Protein AF-A0A0A8YD69-F1 (afdb_monomer_lite)

Secondary structure (DSSP, 8-state):
--------HHHHHHHHHHHHHHIIIIIIHHHHHHHHHHTTT-HHHHHHHHHHHHHHHHHHHHHHHHHHHTSPP-THHHHHHHHHHHHHHHHHHHHHHHT----

Structure (mmCIF, N/CA/C/O backbone):
data_AF-A0A0A8YD69-F1
#
_entry.id   AF-A0A0A8YD69-F1
#
loop_
_atom_site.group_PDB
_atom_site.id
_atom_site.type_symbol
_atom_site.label_atom_id
_atom_site.label_alt_id
_atom_site.label_comp_id
_atom_site.label_asym_id
_atom_site.label_entity_id
_atom_site.label_seq_id
_atom_site.pdbx_PDB_ins_code
_atom_site.Cartn_x
_atom_site.Cartn_y
_atom_site.Cartn_z
_atom_site.occupancy
_atom_site.B_iso_or_equiv
_atom_site.auth_seq_id
_atom_site.auth_comp_id
_atom_site.auth_asym_id
_atom_site.auth_atom_id
_atom_site.pdbx_PDB_model_num
ATOM 1 N N . MET A 1 1 ? -23.104 27.435 5.278 1.00 31.09 1 MET A N 1
ATOM 2 C CA . MET A 1 1 ? -23.202 26.408 6.337 1.00 31.09 1 MET A CA 1
ATOM 3 C C . MET A 1 1 ? -22.619 25.115 5.783 1.00 31.09 1 MET A C 1
ATOM 5 O O . MET A 1 1 ? -23.298 24.429 5.035 1.00 31.09 1 MET A O 1
ATOM 9 N N . GLN A 1 2 ? -21.332 24.851 6.022 1.00 39.56 2 GLN A N 1
ATOM 10 C CA . GLN A 1 2 ? -20.683 23.607 5.593 1.00 39.56 2 GLN A CA 1
ATOM 11 C C . GLN A 1 2 ? -20.951 22.563 6.674 1.00 39.56 2 GLN A C 1
ATOM 13 O O . GLN A 1 2 ? -20.308 22.568 7.719 1.00 39.56 2 GLN A O 1
ATOM 18 N N . ASN A 1 3 ? -21.969 21.735 6.461 1.00 37.22 3 ASN A N 1
ATOM 19 C CA . ASN A 1 3 ? -22.281 20.636 7.360 1.00 37.22 3 ASN A CA 1
ATOM 20 C C . ASN A 1 3 ? -21.277 19.514 7.057 1.00 37.22 3 ASN A C 1
ATOM 22 O O . ASN A 1 3 ? -21.516 18.670 6.197 1.00 37.22 3 ASN A O 1
ATOM 26 N N . THR A 1 4 ? -20.095 19.576 7.673 1.00 47.59 4 THR A N 1
ATOM 27 C CA . THR A 1 4 ? -19.105 18.498 7.627 1.00 47.59 4 THR A CA 1
ATOM 28 C C . THR A 1 4 ? -19.710 17.304 8.346 1.00 47.59 4 THR A C 1
ATOM 30 O O . THR A 1 4 ? -19.642 17.209 9.572 1.00 47.59 4 THR A O 1
ATOM 33 N N . GLN A 1 5 ? -20.363 16.422 7.594 1.00 47.81 5 GLN A N 1
ATOM 34 C CA . GLN A 1 5 ? -20.769 15.117 8.082 1.00 47.81 5 GLN A CA 1
ATOM 35 C C . GLN A 1 5 ? -19.473 14.414 8.479 1.00 47.81 5 GLN A C 1
ATOM 37 O O . GLN A 1 5 ? -18.679 14.027 7.625 1.00 47.81 5 GLN A O 1
ATOM 42 N N . ALA A 1 6 ? -19.182 14.396 9.778 1.00 58.28 6 ALA A N 1
ATOM 43 C CA . ALA A 1 6 ? -18.033 13.696 10.309 1.00 58.28 6 ALA A CA 1
ATOM 44 C C . ALA A 1 6 ? -18.241 12.215 9.988 1.00 58.28 6 ALA A C 1
ATOM 46 O O . ALA A 1 6 ? -18.967 11.522 10.694 1.00 58.28 6 ALA A O 1
ATOM 47 N N . GLU A 1 7 ? -17.674 11.749 8.874 1.00 60.97 7 GLU A N 1
ATOM 48 C CA . GLU A 1 7 ? -17.568 10.322 8.607 1.00 60.97 7 GLU A CA 1
ATOM 49 C C . GLU A 1 7 ? -16.896 9.684 9.822 1.00 60.97 7 GLU A C 1
ATOM 51 O O . GLU A 1 7 ? -15.873 10.191 10.312 1.00 60.97 7 GLU A O 1
ATOM 56 N N . SER A 1 8 ? -17.504 8.611 10.330 1.00 76.69 8 SER A N 1
ATOM 57 C CA . SER A 1 8 ? -16.953 7.862 11.453 1.00 76.69 8 SER A CA 1
ATOM 58 C C . SER A 1 8 ? -15.535 7.399 11.119 1.00 76.69 8 SER A C 1
ATOM 60 O O . SER A 1 8 ? -15.170 7.226 9.951 1.00 76.69 8 SER A O 1
ATOM 62 N N . LEU A 1 9 ? -14.710 7.209 12.153 1.00 76.00 9 LEU A N 1
ATOM 63 C CA . LEU A 1 9 ? -13.354 6.685 11.974 1.00 76.00 9 LEU A CA 1
ATOM 64 C C . LEU A 1 9 ? -13.389 5.357 11.195 1.00 76.00 9 LEU A C 1
ATOM 66 O O . LEU A 1 9 ? -12.572 5.169 10.298 1.00 76.00 9 LEU A O 1
ATOM 70 N N . ASP A 1 10 ? -14.400 4.522 11.457 1.00 77.25 10 ASP A N 1
ATOM 71 C CA . ASP A 1 10 ? -14.656 3.263 10.749 1.00 77.25 10 ASP A CA 1
ATOM 72 C C . ASP A 1 10 ? -14.819 3.455 9.239 1.00 77.25 10 ASP A C 1
ATOM 74 O O . ASP A 1 10 ? -14.196 2.747 8.450 1.00 77.25 10 ASP A O 1
ATOM 78 N N . ALA A 1 11 ? -15.615 4.442 8.812 1.00 83.50 11 ALA A N 1
ATOM 79 C CA . ALA A 1 11 ? -15.819 4.719 7.393 1.00 83.50 11 ALA A CA 1
ATOM 80 C C . ALA A 1 11 ? -14.512 5.163 6.718 1.00 83.50 11 ALA A C 1
ATOM 82 O O . ALA A 1 11 ? -14.195 4.709 5.618 1.00 83.50 11 ALA A O 1
ATOM 83 N N . LYS A 1 12 ? -13.709 5.987 7.403 1.00 82.56 12 LYS A N 1
ATOM 84 C CA . LYS A 1 12 ? -12.399 6.433 6.903 1.00 82.56 12 LYS A CA 1
ATOM 85 C C . LYS A 1 12 ? -11.393 5.291 6.812 1.00 82.56 12 LYS A C 1
ATOM 87 O O . LYS A 1 12 ? -10.605 5.251 5.872 1.00 82.56 12 LYS A O 1
ATOM 92 N N . ILE A 1 13 ? -11.420 4.356 7.758 1.00 82.69 13 ILE A N 1
ATOM 93 C CA . ILE A 1 13 ? -10.555 3.172 7.739 1.00 82.69 13 ILE A CA 1
ATOM 94 C C . ILE A 1 13 ? -10.982 2.213 6.634 1.00 82.69 13 ILE A C 1
ATOM 96 O O . ILE A 1 13 ? -10.132 1.761 5.873 1.00 82.69 13 ILE A O 1
ATOM 100 N N . ALA A 1 14 ? -12.282 1.964 6.468 1.00 86.12 14 ALA A N 1
ATOM 101 C CA . ALA A 1 14 ? -12.791 1.154 5.367 1.00 86.12 14 ALA A CA 1
ATOM 102 C C . ALA A 1 14 ? -12.404 1.753 4.003 1.00 86.12 14 ALA A C 1
ATOM 104 O O . ALA A 1 14 ? -11.922 1.034 3.125 1.00 86.12 14 ALA A O 1
ATOM 105 N N . GLN A 1 15 ? -12.541 3.074 3.840 1.00 87.62 15 GLN A N 1
ATOM 106 C CA . GLN A 1 15 ? -12.060 3.786 2.654 1.00 87.62 15 GLN A CA 1
ATOM 107 C C . GLN A 1 15 ? -10.546 3.631 2.483 1.00 87.62 15 GLN A C 1
ATOM 109 O O . GLN A 1 15 ? -10.092 3.309 1.387 1.00 87.62 15 GLN A O 1
ATOM 114 N N . TRP A 1 16 ? -9.758 3.803 3.547 1.00 88.38 16 TRP A N 1
ATOM 115 C CA . TRP A 1 16 ? -8.307 3.633 3.490 1.00 88.38 16 TRP A CA 1
ATOM 116 C C . TRP A 1 16 ? -7.904 2.214 3.076 1.00 88.38 16 TRP A C 1
ATOM 118 O O . TRP A 1 16 ? -7.067 2.068 2.191 1.00 88.38 16 TRP A O 1
ATOM 128 N N . ILE A 1 17 ? -8.537 1.172 3.628 1.00 86.31 17 ILE A N 1
ATOM 129 C CA . ILE A 1 17 ? -8.295 -0.230 3.252 1.00 86.31 17 ILE A CA 1
ATOM 130 C C . ILE A 1 17 ? -8.609 -0.447 1.767 1.00 86.31 17 ILE A C 1
ATOM 132 O O . ILE A 1 17 ? -7.833 -1.089 1.058 1.00 86.31 17 ILE A O 1
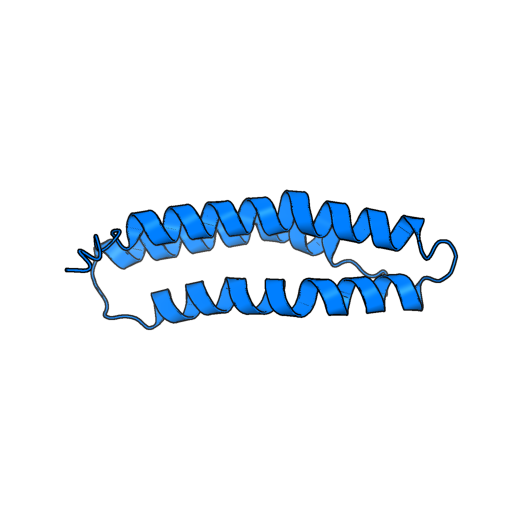ATOM 136 N N . GLN A 1 18 ? -9.718 0.108 1.269 1.00 89.06 18 GLN A N 1
ATOM 137 C CA . GLN A 1 18 ? -10.074 0.029 -0.150 1.00 89.06 18 GLN A CA 1
ATOM 138 C C . GLN A 1 18 ? -9.056 0.753 -1.037 1.00 89.06 18 GLN A C 1
ATOM 140 O O . GLN A 1 18 ? -8.580 0.175 -2.013 1.00 89.06 18 GLN A O 1
ATOM 145 N N . PHE A 1 19 ? -8.658 1.978 -0.681 1.00 87.25 19 PHE A N 1
ATOM 146 C CA . PHE A 1 19 ? -7.618 2.713 -1.403 1.00 87.25 19 PHE A CA 1
ATOM 147 C C . PHE A 1 19 ? -6.283 1.973 -1.393 1.00 87.25 19 PHE A C 1
ATOM 149 O O . PHE A 1 19 ? -5.618 1.906 -2.423 1.00 87.25 19 PHE A O 1
ATOM 156 N N . TYR A 1 20 ? -5.914 1.375 -0.262 1.00 84.56 20 TYR A N 1
ATOM 157 C CA . TYR A 1 20 ? -4.693 0.595 -0.118 1.00 84.56 20 TYR A CA 1
ATOM 158 C C . TYR A 1 20 ? -4.728 -0.654 -1.016 1.00 84.56 20 TYR A C 1
ATOM 160 O O . TYR A 1 20 ? -3.793 -0.890 -1.783 1.00 84.56 20 TYR A O 1
ATOM 168 N N . ARG A 1 21 ? -5.851 -1.387 -1.036 1.00 86.31 21 ARG A N 1
ATOM 169 C CA . ARG A 1 21 ? -6.072 -2.535 -1.934 1.00 86.31 21 ARG A CA 1
ATOM 170 C C . ARG A 1 21 ? -6.009 -2.151 -3.410 1.00 86.31 21 ARG A C 1
ATOM 172 O O . ARG A 1 21 ? -5.306 -2.810 -4.172 1.00 86.31 21 ARG A O 1
ATOM 179 N N . ILE A 1 22 ? -6.713 -1.096 -3.821 1.00 88.50 22 ILE A N 1
ATOM 180 C CA . ILE A 1 22 ? -6.713 -0.624 -5.215 1.00 88.50 22 ILE A CA 1
ATOM 181 C C . ILE A 1 22 ? -5.316 -0.126 -5.608 1.00 88.50 22 ILE A C 1
ATOM 183 O O . ILE A 1 22 ? -4.823 -0.451 -6.686 1.00 88.50 22 ILE A O 1
ATOM 187 N N . GLY A 1 23 ? -4.649 0.618 -4.726 1.00 86.69 23 GLY A N 1
ATOM 188 C CA . GLY A 1 23 ? -3.300 1.124 -4.954 1.00 86.69 23 GLY A CA 1
ATOM 189 C C . GLY A 1 23 ? -2.300 0.005 -5.226 1.00 86.69 23 GLY A C 1
ATOM 190 O O . GLY A 1 23 ? -1.622 0.024 -6.252 1.00 86.69 23 GLY A O 1
ATOM 191 N N . VAL A 1 24 ? -2.258 -1.003 -4.351 1.00 83.25 24 VAL A N 1
ATOM 192 C CA . VAL A 1 24 ? -1.302 -2.112 -4.471 1.00 83.25 24 VAL A CA 1
ATOM 193 C C . VAL A 1 24 ? -1.649 -3.047 -5.628 1.00 83.25 24 VAL A C 1
ATOM 195 O O . VAL A 1 24 ? -0.784 -3.340 -6.452 1.00 83.25 24 VAL A O 1
ATOM 198 N N . LYS A 1 25 ? -2.905 -3.502 -5.727 1.00 84.88 25 LYS A N 1
ATOM 199 C CA . LYS A 1 25 ? -3.286 -4.543 -6.696 1.00 84.88 25 LYS A CA 1
ATOM 200 C C . LYS A 1 25 ? -3.498 -4.027 -8.114 1.00 84.88 25 LYS A C 1
ATOM 202 O O . LYS A 1 25 ? -3.308 -4.788 -9.057 1.00 84.88 25 LYS A O 1
ATOM 207 N N . LEU A 1 26 ? -3.938 -2.778 -8.273 1.00 86.75 26 LEU A N 1
ATOM 208 C CA . LEU A 1 26 ? -4.281 -2.220 -9.580 1.00 86.75 26 LEU A CA 1
ATOM 209 C C . LEU A 1 26 ? -3.263 -1.177 -10.030 1.00 86.75 26 LEU A C 1
ATOM 211 O O . LEU A 1 26 ? -2.650 -1.358 -11.078 1.00 86.75 26 LEU A O 1
ATOM 215 N N . LEU A 1 27 ? -3.076 -0.102 -9.256 1.00 86.19 27 LEU A N 1
ATOM 216 C CA . LEU A 1 27 ? -2.270 1.036 -9.708 1.00 86.19 27 LEU A CA 1
ATOM 217 C C . LEU A 1 27 ? -0.796 0.662 -9.846 1.00 86.19 27 LEU A C 1
ATOM 219 O O . LEU A 1 27 ? -0.227 0.840 -10.916 1.00 86.19 27 LEU A O 1
ATOM 223 N N . PHE A 1 28 ? -0.182 0.094 -8.808 1.00 84.75 28 PHE A N 1
ATOM 224 C CA . PHE A 1 28 ? 1.239 -0.238 -8.881 1.00 84.75 28 PHE A CA 1
ATOM 225 C C . PHE A 1 28 ? 1.532 -1.391 -9.849 1.00 84.75 28 PHE A C 1
ATOM 227 O O . PHE A 1 28 ? 2.550 -1.366 -10.535 1.00 84.75 28 PHE A O 1
ATOM 234 N N . ALA A 1 29 ? 0.629 -2.368 -9.971 1.00 85.62 29 ALA A N 1
ATOM 235 C CA . ALA A 1 29 ? 0.755 -3.427 -10.972 1.00 85.62 29 ALA A CA 1
ATOM 236 C C . ALA A 1 29 ? 0.677 -2.877 -12.411 1.00 85.62 29 ALA A C 1
ATOM 238 O O . ALA A 1 29 ? 1.459 -3.280 -13.275 1.00 85.62 29 ALA A O 1
ATOM 239 N N . ALA A 1 30 ? -0.240 -1.937 -12.669 1.00 87.19 30 ALA A N 1
ATOM 240 C CA . ALA A 1 30 ? -0.351 -1.268 -13.962 1.00 87.19 30 ALA A CA 1
ATOM 241 C C . ALA A 1 30 ? 0.881 -0.403 -14.259 1.00 87.19 30 ALA A C 1
ATOM 243 O O . ALA A 1 30 ? 1.429 -0.494 -15.357 1.00 87.19 30 ALA A O 1
ATOM 244 N N . GLU A 1 31 ? 1.360 0.363 -13.277 1.00 86.69 31 GLU A N 1
ATOM 245 C CA . GLU A 1 31 ? 2.518 1.240 -13.454 1.00 86.69 31 GLU A CA 1
ATOM 246 C C . GLU A 1 31 ? 3.791 0.448 -13.724 1.00 86.69 31 GLU A C 1
ATOM 248 O O . GLU A 1 31 ? 4.550 0.779 -14.630 1.00 86.69 31 GLU A O 1
ATOM 253 N N . ARG A 1 32 ? 3.979 -0.676 -13.023 1.00 84.50 32 ARG A N 1
ATOM 254 C CA . ARG A 1 32 ? 5.086 -1.598 -13.288 1.00 84.50 32 ARG A CA 1
ATOM 255 C C . ARG A 1 32 ? 5.058 -2.101 -14.731 1.00 84.50 32 ARG A C 1
ATOM 257 O O . ARG A 1 32 ? 6.078 -2.054 -15.411 1.00 84.50 32 ARG A O 1
ATOM 264 N N . LYS A 1 33 ? 3.883 -2.511 -15.219 1.00 86.75 33 LYS A N 1
ATOM 265 C CA . LYS A 1 33 ? 3.703 -2.973 -16.602 1.00 86.75 33 LYS A CA 1
ATOM 266 C C . LYS A 1 33 ? 3.988 -1.869 -17.624 1.00 86.75 33 LYS A C 1
ATOM 268 O O . LYS A 1 33 ? 4.595 -2.150 -18.653 1.00 86.75 33 LYS A O 1
ATOM 273 N N . LEU A 1 34 ? 3.569 -0.631 -17.356 1.00 86.94 34 LEU A N 1
ATOM 274 C CA . LEU A 1 34 ? 3.869 0.514 -18.220 1.00 86.94 34 LEU A CA 1
ATOM 275 C C . LEU A 1 34 ? 5.369 0.825 -18.237 1.00 86.94 34 LEU A C 1
ATOM 277 O O . LEU A 1 34 ? 5.935 1.002 -19.314 1.00 86.94 34 LEU A O 1
ATOM 281 N N . CYS A 1 35 ? 6.034 0.822 -17.077 1.00 85.56 35 CYS A N 1
ATOM 282 C CA . CYS A 1 35 ? 7.484 0.985 -16.993 1.00 85.56 35 CYS A CA 1
ATOM 283 C C . CYS A 1 35 ? 8.225 -0.124 -17.758 1.00 85.56 35 CYS A C 1
ATOM 285 O O . CYS A 1 35 ? 9.163 0.178 -18.492 1.00 85.56 35 CYS A O 1
ATOM 287 N N . ASP A 1 36 ? 7.791 -1.384 -17.644 1.00 85.62 36 ASP A N 1
ATOM 288 C CA . ASP A 1 36 ? 8.382 -2.505 -18.386 1.00 85.62 36 ASP A CA 1
ATOM 289 C C . ASP A 1 36 ? 8.196 -2.354 -19.910 1.00 85.62 36 ASP A C 1
ATOM 291 O O . ASP A 1 36 ? 9.123 -2.642 -20.663 1.00 85.62 36 ASP A O 1
ATOM 295 N N . GLN A 1 37 ? 7.041 -1.858 -20.372 1.00 87.44 37 GLN A N 1
ATOM 296 C CA . GLN A 1 37 ? 6.769 -1.631 -21.799 1.00 87.44 37 GLN A CA 1
ATOM 297 C C . GLN A 1 37 ? 7.533 -0.434 -22.383 1.00 87.44 37 GLN A C 1
ATOM 299 O O . GLN A 1 37 ? 8.006 -0.495 -23.514 1.00 87.44 37 GLN A O 1
ATOM 304 N N . ILE A 1 38 ? 7.637 0.672 -21.643 1.00 87.94 38 ILE A N 1
ATOM 305 C CA . ILE A 1 38 ? 8.261 1.912 -22.136 1.00 87.94 38 ILE A CA 1
ATOM 306 C C . ILE A 1 38 ? 9.791 1.818 -22.099 1.00 87.94 38 ILE A C 1
ATOM 308 O O . ILE A 1 38 ? 10.470 2.339 -22.984 1.00 87.94 38 ILE A O 1
ATOM 312 N N . PHE A 1 39 ? 10.345 1.163 -21.077 1.00 83.81 39 PHE A N 1
ATOM 313 C CA . PHE A 1 39 ? 11.788 1.077 -20.835 1.00 83.81 39 PHE A CA 1
ATOM 314 C C . PHE A 1 39 ? 12.357 -0.316 -21.129 1.00 83.81 39 PHE A C 1
ATOM 316 O O . PHE A 1 39 ? 13.354 -0.725 -20.524 1.00 83.81 39 PHE A O 1
ATOM 323 N N . GLU A 1 40 ? 11.744 -1.043 -22.063 1.00 78.75 40 GLU A N 1
ATOM 324 C CA . GLU A 1 40 ? 12.195 -2.364 -22.494 1.00 78.75 40 GLU A CA 1
ATOM 325 C C . GLU A 1 40 ? 13.700 -2.335 -22.849 1.00 78.75 40 GLU A C 1
ATOM 327 O O . GLU A 1 40 ? 14.179 -1.479 -23.598 1.00 78.75 40 GLU A O 1
ATOM 332 N N . GLY A 1 41 ? 14.488 -3.220 -22.226 1.00 75.69 41 GLY A N 1
ATOM 333 C CA . GLY A 1 41 ? 15.950 -3.274 -22.381 1.00 75.69 41 GLY A CA 1
ATOM 334 C C . GLY A 1 41 ? 16.774 -2.315 -21.502 1.00 75.69 41 GLY A C 1
ATOM 335 O O . GLY A 1 41 ? 18.002 -2.376 -21.540 1.00 75.69 41 GLY A O 1
ATOM 336 N N . LYS A 1 42 ? 16.155 -1.459 -20.672 1.00 79.44 42 LYS A N 1
ATOM 337 C CA . LYS A 1 42 ? 16.849 -0.534 -19.747 1.00 79.44 42 LYS A CA 1
ATOM 338 C C . LYS A 1 42 ? 16.418 -0.746 -18.290 1.00 79.44 42 LYS A C 1
ATOM 340 O O . LYS A 1 42 ? 15.753 0.101 -17.693 1.00 79.44 42 LYS A O 1
ATOM 345 N N . HIS A 1 43 ? 16.859 -1.861 -17.701 1.00 74.06 43 HIS A N 1
ATOM 346 C CA . HIS A 1 43 ? 16.504 -2.284 -16.334 1.00 74.06 43 HIS A CA 1
ATOM 347 C C . HIS A 1 43 ? 16.734 -1.212 -15.247 1.00 74.06 43 HIS A C 1
ATOM 349 O O . HIS A 1 43 ? 15.891 -1.024 -14.380 1.00 74.06 43 HIS A O 1
ATOM 355 N N . ALA A 1 44 ? 17.816 -0.433 -15.318 1.00 78.31 44 ALA A N 1
ATOM 356 C CA . ALA A 1 44 ? 18.063 0.614 -14.321 1.00 78.31 44 ALA A CA 1
ATOM 357 C C . ALA A 1 44 ? 17.055 1.782 -14.395 1.00 78.31 44 ALA A C 1
ATOM 359 O O . ALA A 1 44 ? 16.705 2.366 -13.373 1.00 78.31 44 ALA A O 1
ATOM 360 N N . LEU A 1 45 ? 16.573 2.126 -15.596 1.00 79.88 45 LEU A N 1
ATOM 361 C CA . LEU A 1 45 ? 15.639 3.243 -15.780 1.00 79.88 45 LEU A CA 1
ATOM 362 C C . LEU A 1 45 ? 14.206 2.858 -15.417 1.00 79.88 45 LEU A C 1
ATOM 364 O O . LEU A 1 45 ? 13.495 3.680 -14.842 1.00 79.88 45 LEU A O 1
ATOM 368 N N . LYS A 1 46 ? 13.792 1.619 -15.714 1.00 82.00 46 LYS A N 1
ATOM 369 C CA . LYS A 1 46 ? 12.448 1.146 -15.359 1.00 82.00 46 LYS A CA 1
ATOM 370 C C . LYS A 1 46 ? 12.245 1.103 -13.844 1.00 82.00 46 LYS A C 1
ATOM 372 O O . LYS A 1 46 ? 11.218 1.577 -13.370 1.00 82.00 46 LYS A O 1
ATOM 377 N N . ASP A 1 47 ? 13.231 0.608 -13.089 1.00 81.06 47 ASP A N 1
ATOM 378 C CA . ASP A 1 47 ? 13.124 0.503 -11.632 1.00 81.06 47 ASP A CA 1
ATOM 379 C C . ASP A 1 47 ? 13.192 1.883 -10.975 1.00 81.06 47 ASP A C 1
ATOM 381 O O . ASP A 1 47 ? 12.426 2.161 -10.055 1.00 81.06 47 ASP A O 1
ATOM 385 N N . HIS A 1 48 ? 14.038 2.782 -11.492 1.00 83.56 48 HIS A N 1
ATOM 386 C CA . HIS A 1 48 ? 14.104 4.162 -11.014 1.00 83.56 48 HIS A CA 1
ATOM 387 C C . HIS A 1 48 ? 12.792 4.924 -11.256 1.00 83.56 48 HIS A C 1
ATOM 389 O O . HIS A 1 48 ? 12.254 5.522 -10.326 1.00 83.56 48 HIS A O 1
ATOM 395 N N . CYS A 1 49 ? 12.237 4.850 -12.471 1.00 84.81 49 CYS A N 1
ATOM 396 C CA . CYS A 1 49 ? 10.975 5.507 -12.819 1.00 84.81 49 CYS A CA 1
ATOM 397 C C . CYS A 1 49 ? 9.808 4.962 -11.984 1.00 84.81 49 CYS A C 1
ATOM 399 O O . CYS A 1 49 ? 9.044 5.732 -11.400 1.00 84.81 49 CYS A O 1
ATOM 401 N N . PHE A 1 50 ? 9.715 3.636 -11.853 1.00 85.62 50 PHE A N 1
ATOM 402 C CA . PHE A 1 50 ? 8.715 2.998 -11.005 1.00 85.62 50 PHE A CA 1
ATOM 403 C C . PHE A 1 50 ? 8.839 3.441 -9.537 1.00 85.62 50 PHE A C 1
ATOM 405 O O . PHE A 1 50 ? 7.836 3.777 -8.901 1.00 85.62 50 PHE A O 1
ATOM 412 N N . ALA A 1 51 ? 10.059 3.477 -8.992 1.00 84.25 51 ALA A N 1
ATOM 413 C CA . ALA A 1 51 ? 10.304 3.903 -7.619 1.00 84.25 51 ALA A CA 1
ATOM 414 C C . ALA A 1 51 ? 9.902 5.367 -7.390 1.00 84.25 51 ALA A C 1
ATOM 416 O O . ALA A 1 51 ? 9.233 5.652 -6.400 1.00 84.25 51 ALA A O 1
ATOM 417 N N . GLU A 1 52 ? 10.234 6.289 -8.298 1.00 85.69 52 GLU A N 1
ATOM 418 C CA . GLU A 1 52 ? 9.829 7.697 -8.170 1.00 85.69 52 GLU A CA 1
ATOM 419 C C . GLU A 1 52 ? 8.304 7.874 -8.185 1.00 85.69 52 GLU A C 1
ATOM 421 O O . GLU A 1 52 ? 7.752 8.587 -7.342 1.00 85.69 52 GLU A O 1
ATOM 426 N N . LEU A 1 53 ? 7.610 7.192 -9.101 1.00 84.25 53 LEU A N 1
ATOM 427 C CA . LEU A 1 53 ? 6.155 7.289 -9.250 1.00 84.25 53 LEU A CA 1
ATOM 428 C C . LEU A 1 53 ? 5.409 6.696 -8.050 1.00 84.25 53 LEU A C 1
ATOM 430 O O . LEU A 1 53 ? 4.380 7.223 -7.619 1.00 84.25 53 LEU A O 1
ATOM 434 N N . THR A 1 54 ? 5.938 5.615 -7.475 1.00 84.06 54 THR A N 1
ATOM 435 C CA . THR A 1 54 ? 5.287 4.908 -6.366 1.00 84.06 54 THR A CA 1
ATOM 436 C C . THR A 1 54 ? 5.712 5.392 -4.981 1.00 84.06 54 THR A C 1
ATOM 438 O O . THR A 1 54 ? 4.920 5.263 -4.048 1.00 84.06 54 THR A O 1
ATOM 441 N N . ALA A 1 55 ? 6.879 6.027 -4.815 1.00 82.50 55 ALA A N 1
ATOM 442 C CA . ALA A 1 55 ? 7.413 6.439 -3.509 1.00 82.50 55 ALA A CA 1
ATOM 443 C C . ALA A 1 55 ? 6.467 7.351 -2.714 1.00 82.50 55 ALA A C 1
ATOM 445 O O . ALA A 1 55 ? 6.272 7.170 -1.507 1.00 82.50 55 ALA A O 1
ATOM 446 N N . LYS A 1 56 ? 5.839 8.329 -3.376 1.00 81.19 56 LYS A N 1
ATOM 447 C CA . LYS A 1 56 ? 4.902 9.248 -2.712 1.00 81.19 56 LYS A CA 1
ATOM 448 C C . LYS A 1 56 ? 3.638 8.525 -2.237 1.00 81.19 56 LYS A C 1
ATOM 450 O O . LYS A 1 56 ? 3.167 8.742 -1.123 1.00 81.19 56 LYS A O 1
ATOM 455 N N . SER A 1 57 ? 3.096 7.631 -3.055 1.00 79.94 57 SER A N 1
ATOM 456 C CA . SER A 1 57 ? 1.901 6.857 -2.703 1.00 79.94 57 SER A CA 1
ATOM 457 C C . SER A 1 57 ? 2.211 5.823 -1.617 1.00 79.94 57 SER A C 1
ATOM 459 O O . SER A 1 57 ? 1.463 5.675 -0.655 1.00 79.94 57 SER A O 1
ATOM 461 N N . LEU A 1 58 ? 3.369 5.166 -1.707 1.00 78.19 58 LEU A N 1
ATOM 462 C CA . LEU A 1 58 ? 3.809 4.163 -0.744 1.00 78.19 58 LEU A CA 1
ATOM 463 C C . LEU A 1 58 ? 4.181 4.756 0.622 1.00 78.19 58 LEU A C 1
ATOM 465 O O . LEU A 1 58 ? 4.064 4.062 1.624 1.00 78.19 58 LEU A O 1
ATOM 469 N N . SER A 1 59 ? 4.583 6.029 0.688 1.00 78.56 59 SER A N 1
ATOM 470 C CA . SER A 1 59 ? 4.837 6.733 1.957 1.00 78.56 59 SER A CA 1
ATOM 471 C C . SER A 1 59 ? 3.572 7.322 2.588 1.00 78.56 59 SER A C 1
ATOM 473 O O . SER A 1 59 ? 3.435 7.333 3.812 1.00 78.56 59 SER A O 1
ATOM 475 N N . THR A 1 60 ? 2.618 7.782 1.777 1.00 79.06 60 THR A N 1
ATOM 476 C CA . THR A 1 60 ? 1.365 8.372 2.280 1.00 79.06 60 THR A CA 1
ATOM 477 C C . THR A 1 60 ? 0.432 7.335 2.899 1.00 79.06 60 THR A C 1
ATOM 479 O O . THR A 1 60 ? -0.203 7.620 3.914 1.00 79.06 60 THR A O 1
ATOM 482 N N . LEU A 1 61 ? 0.387 6.115 2.362 1.00 75.62 61 LEU A N 1
ATOM 483 C CA . LEU A 1 61 ? -0.486 5.058 2.877 1.00 75.62 61 LEU A CA 1
ATOM 484 C C . LEU A 1 61 ? -0.163 4.685 4.346 1.00 75.62 61 LEU A C 1
ATOM 486 O O . LEU A 1 61 ? -1.064 4.814 5.179 1.00 75.62 61 LEU A O 1
ATOM 490 N N . PRO A 1 62 ? 1.087 4.341 4.728 1.00 74.31 62 PRO A N 1
ATOM 491 C CA . PRO A 1 62 ? 1.460 4.089 6.123 1.00 74.31 62 PRO A CA 1
ATOM 492 C C . PRO A 1 62 ? 1.264 5.292 7.051 1.00 74.31 62 PRO A C 1
ATOM 494 O O . PRO A 1 62 ? 0.913 5.103 8.213 1.00 74.31 62 PRO A O 1
ATOM 497 N N . SER A 1 63 ? 1.441 6.523 6.554 1.00 80.00 63 SER A N 1
ATOM 498 C CA . SER A 1 63 ? 1.310 7.735 7.379 1.00 80.00 63 SER A CA 1
ATOM 499 C C . SER A 1 63 ? -0.096 7.913 7.968 1.00 80.00 63 SER A C 1
ATOM 501 O O . SER A 1 63 ? -0.248 8.400 9.089 1.00 80.00 63 SER A O 1
ATOM 503 N N . PHE A 1 64 ? -1.132 7.458 7.255 1.00 79.12 64 PHE A N 1
ATOM 504 C CA . PHE A 1 64 ? -2.498 7.452 7.772 1.00 79.12 64 PHE A CA 1
ATOM 505 C C . PHE A 1 64 ? -2.670 6.414 8.889 1.00 79.12 64 PHE A C 1
ATOM 507 O O . PHE A 1 64 ? -3.223 6.742 9.936 1.00 79.12 64 PHE A O 1
ATOM 514 N N . GLY A 1 65 ? -2.138 5.198 8.714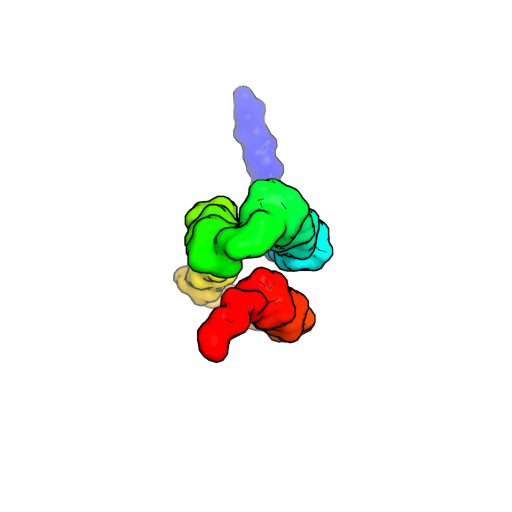 1.00 78.56 65 GLY A N 1
ATOM 515 C CA . GLY A 1 65 ? -2.111 4.183 9.774 1.00 78.56 65 GLY A CA 1
ATOM 516 C C . GLY A 1 65 ? -1.384 4.663 11.027 1.00 78.56 65 GLY A C 1
ATOM 517 O O . GLY A 1 65 ? -1.876 4.481 12.137 1.00 78.56 65 GLY A O 1
ATOM 518 N N . GLU A 1 66 ? -0.267 5.367 10.857 1.00 80.69 66 GLU A N 1
ATOM 519 C CA . GLU A 1 66 ? 0.475 5.972 11.962 1.00 80.69 66 GLU A CA 1
ATOM 520 C C . GLU A 1 66 ? -0.329 7.072 12.675 1.00 80.6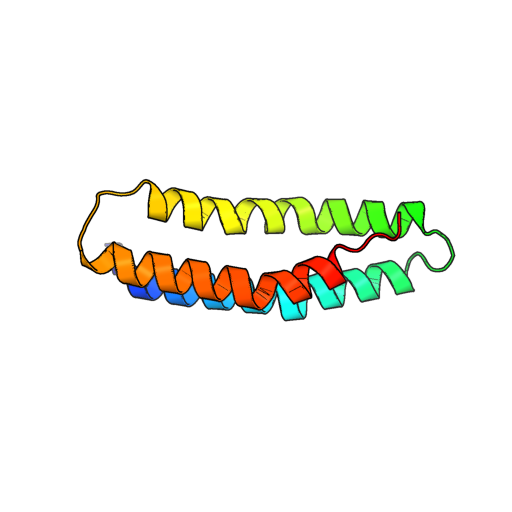9 66 GLU A C 1
ATOM 522 O O . GLU A 1 66 ? -0.357 7.123 13.906 1.00 80.69 66 GLU A O 1
ATOM 527 N N . ALA A 1 67 ? -1.025 7.934 11.929 1.00 82.69 67 ALA A N 1
ATOM 528 C CA . ALA A 1 67 ? -1.891 8.963 12.502 1.00 82.69 67 ALA A CA 1
ATOM 529 C C . ALA A 1 67 ? -3.071 8.360 13.284 1.00 82.69 67 ALA A C 1
ATOM 531 O O . ALA A 1 67 ? -3.412 8.848 14.365 1.00 82.69 67 ALA A O 1
ATOM 532 N N . VAL A 1 68 ? -3.665 7.273 12.777 1.00 76.94 68 VAL A N 1
ATOM 533 C CA . VAL A 1 68 ? -4.715 6.522 13.479 1.00 76.94 68 VAL A CA 1
ATOM 534 C C . VAL A 1 68 ? -4.150 5.887 14.752 1.00 76.94 68 VAL A C 1
ATOM 536 O O . VAL A 1 68 ? -4.739 6.070 15.819 1.00 76.94 68 VAL A O 1
ATOM 539 N N . ALA A 1 69 ? -2.976 5.253 14.684 1.00 78.25 69 ALA A N 1
ATOM 540 C CA . ALA A 1 69 ? -2.304 4.640 15.832 1.00 78.25 69 ALA A CA 1
ATOM 541 C C . ALA A 1 69 ? -1.947 5.650 16.940 1.00 78.25 69 ALA A C 1
ATOM 543 O O . ALA A 1 69 ? -2.038 5.330 18.123 1.00 78.25 69 ALA A O 1
ATOM 544 N N . LYS A 1 70 ? -1.565 6.879 16.568 1.00 79.06 70 LYS A N 1
ATOM 545 C CA . LYS A 1 70 ? -1.193 7.963 17.501 1.00 79.06 70 LYS A CA 1
ATOM 546 C C . LYS A 1 70 ? -2.382 8.739 18.076 1.00 79.06 70 LYS A C 1
ATOM 548 O O . LYS A 1 70 ? -2.199 9.586 18.949 1.00 79.06 70 LYS A O 1
ATOM 553 N N . SER A 1 71 ? -3.594 8.499 17.584 1.00 77.50 71 SER A N 1
ATOM 554 C CA . SER A 1 71 ? -4.795 9.203 18.039 1.00 77.50 71 SER A CA 1
ATOM 555 C C . SER A 1 71 ? -5.326 8.651 19.378 1.00 77.50 71 SER A C 1
ATOM 557 O O . SER A 1 71 ? -5.035 7.522 19.753 1.00 77.50 71 SER A O 1
ATOM 559 N N . GLN A 1 72 ? -6.136 9.431 20.108 1.00 73.44 72 GLN A N 1
ATOM 560 C CA . GLN A 1 72 ? -6.593 9.123 21.480 1.00 73.44 72 GLN A CA 1
ATOM 561 C C . GLN A 1 72 ? -7.114 7.682 21.663 1.00 73.44 72 GLN A C 1
ATOM 563 O O . GLN A 1 72 ? -8.057 7.289 20.983 1.00 73.44 72 GLN A O 1
ATOM 568 N N . ALA A 1 73 ? -6.549 6.905 22.588 1.00 68.25 73 ALA A N 1
ATOM 569 C CA . ALA A 1 73 ? -6.912 5.499 22.770 1.00 68.25 73 ALA A CA 1
ATOM 570 C C . ALA A 1 73 ? -8.384 5.321 23.198 1.00 68.25 73 ALA A C 1
ATOM 572 O O . ALA A 1 73 ? -8.815 5.850 24.221 1.00 68.25 73 ALA A O 1
ATOM 573 N N . LEU A 1 74 ? -9.138 4.553 22.409 1.00 70.50 74 LEU A N 1
ATOM 574 C CA . LEU A 1 74 ? -10.513 4.116 22.668 1.00 70.50 74 LEU A CA 1
ATOM 575 C C . LEU A 1 74 ? -10.579 2.597 22.428 1.00 70.50 74 L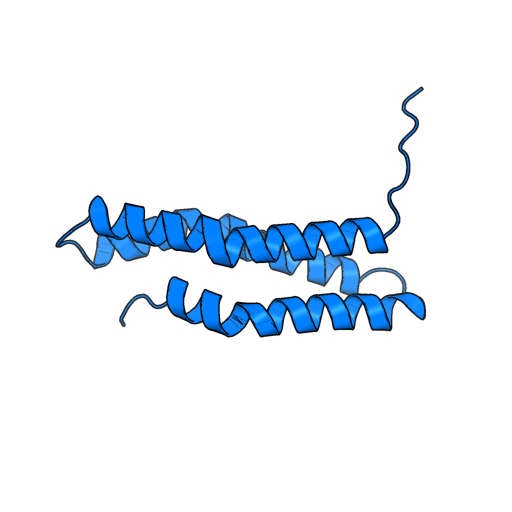EU A C 1
ATOM 577 O O . LEU A 1 74 ? -9.880 2.125 21.531 1.00 70.50 74 LEU A O 1
ATOM 581 N N . PRO A 1 75 ? -11.404 1.826 23.161 1.00 67.94 75 PRO A N 1
ATOM 582 C CA . PRO A 1 75 ? -11.502 0.370 22.992 1.00 67.94 75 PRO A CA 1
ATOM 583 C C . PRO A 1 75 ? -11.819 -0.065 21.552 1.00 67.94 75 PRO A C 1
ATOM 585 O O . PRO A 1 75 ? -11.256 -1.035 21.054 1.00 67.94 75 PRO A O 1
ATOM 588 N N . GLU A 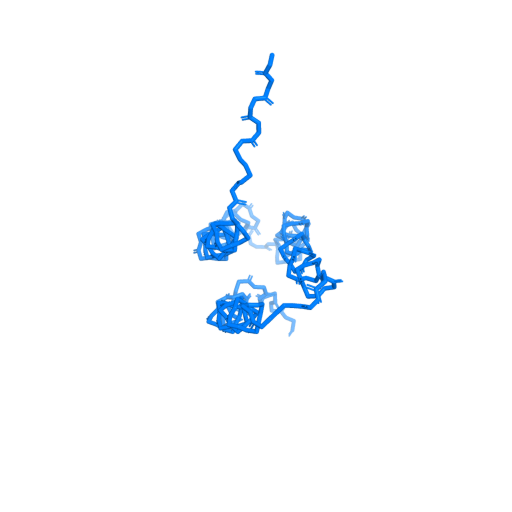1 76 ? -12.653 0.706 20.853 1.00 67.12 76 GLU A N 1
ATOM 589 C CA . GLU A 1 76 ? -13.035 0.481 19.452 1.00 67.12 76 GLU A CA 1
ATOM 590 C C . GLU A 1 76 ? -11.840 0.589 18.485 1.00 67.12 76 GLU A C 1
ATOM 592 O O . GLU A 1 76 ? -11.829 -0.040 17.429 1.00 67.12 76 GLU A O 1
ATOM 597 N N . LYS A 1 77 ? -10.777 1.318 18.860 1.00 71.56 77 LYS A N 1
ATOM 598 C CA . LYS A 1 77 ? -9.568 1.461 18.032 1.00 71.56 77 LYS A CA 1
ATOM 599 C C . LYS A 1 77 ? -8.740 0.198 17.936 1.00 71.56 77 LYS A C 1
ATOM 601 O O . LYS A 1 77 ? -7.994 0.069 16.975 1.00 71.56 77 LYS A O 1
ATOM 606 N N . LEU A 1 78 ? -8.852 -0.717 18.897 1.00 76.06 78 LEU A N 1
ATOM 607 C CA . LEU A 1 78 ? -8.101 -1.967 18.851 1.00 76.06 78 LEU A CA 1
ATOM 608 C C . LEU A 1 78 ? -8.520 -2.807 17.639 1.00 76.06 78 LEU A C 1
ATOM 610 O O . LEU A 1 78 ? -7.660 -3.253 16.886 1.00 76.06 78 LEU A O 1
ATOM 614 N N . PHE A 1 79 ? -9.829 -2.963 17.431 1.00 78.25 79 PHE A N 1
ATOM 615 C CA . PHE A 1 79 ? -10.377 -3.704 16.294 1.00 78.25 79 PHE A CA 1
ATOM 616 C C . PHE A 1 79 ? -10.059 -3.005 14.973 1.00 78.25 79 PHE A C 1
ATOM 618 O O . PHE A 1 79 ? -9.523 -3.622 14.065 1.00 78.25 79 PHE A O 1
ATOM 625 N N . MET A 1 80 ? -10.236 -1.686 14.925 1.00 78.19 80 MET A N 1
ATOM 626 C CA . MET A 1 80 ? -9.860 -0.871 13.770 1.00 78.19 80 MET A CA 1
ATOM 627 C C . MET A 1 80 ? -8.375 -0.990 13.385 1.00 78.19 80 MET A C 1
ATOM 629 O O . MET A 1 80 ? -8.035 -1.068 12.206 1.00 78.19 80 MET A O 1
ATOM 633 N N . LEU A 1 81 ? -7.469 -0.993 14.368 1.00 79.06 81 LEU A N 1
ATOM 634 C CA . LEU A 1 81 ? -6.035 -1.130 14.116 1.00 79.06 81 LEU A CA 1
ATOM 635 C C . LEU A 1 81 ? -5.685 -2.544 13.635 1.00 79.06 81 LEU A C 1
ATOM 637 O O . LEU A 1 81 ? -4.809 -2.693 12.785 1.00 79.06 81 LEU A O 1
ATOM 641 N N . LEU A 1 82 ? -6.374 -3.563 14.162 1.00 83.31 82 LEU A N 1
ATOM 642 C CA . LEU A 1 82 ? -6.262 -4.943 13.693 1.00 83.31 82 LEU A CA 1
ATOM 643 C C . LEU A 1 82 ? -6.732 -5.068 12.240 1.00 83.31 82 LEU A C 1
ATOM 645 O O . LEU A 1 82 ? -5.995 -5.632 11.440 1.00 83.31 82 LEU A O 1
ATOM 649 N N . ASP A 1 83 ? -7.853 -4.451 11.862 1.00 84.00 83 ASP A N 1
ATOM 650 C CA . ASP A 1 83 ? -8.344 -4.456 10.476 1.00 84.00 83 ASP A CA 1
ATOM 651 C C . ASP A 1 83 ? -7.336 -3.801 9.511 1.00 84.00 83 ASP A C 1
ATOM 653 O O . ASP A 1 83 ? -7.056 -4.313 8.424 1.00 84.00 83 ASP A O 1
ATOM 657 N N . MET A 1 84 ? -6.733 -2.673 9.913 1.00 84.94 84 MET A N 1
ATOM 658 C CA . MET A 1 84 ? -5.665 -2.027 9.135 1.00 84.94 84 MET A CA 1
ATOM 659 C C . MET A 1 84 ? -4.407 -2.901 9.049 1.00 84.94 84 MET A C 1
ATOM 661 O O . MET A 1 84 ? -3.738 -2.944 8.010 1.00 84.94 84 MET A O 1
ATOM 665 N N . TYR A 1 85 ? -4.070 -3.599 10.132 1.00 84.88 85 TYR A N 1
ATOM 666 C CA . TYR A 1 85 ? -2.931 -4.506 10.182 1.00 84.88 85 TYR A CA 1
ATOM 667 C C . TYR A 1 85 ? -3.138 -5.737 9.287 1.00 84.88 85 TYR A C 1
ATOM 669 O O . TYR A 1 85 ? -2.258 -6.080 8.503 1.00 84.88 85 TYR A O 1
ATOM 677 N N . GLU A 1 86 ? -4.315 -6.357 9.317 1.00 87.06 86 GLU A N 1
ATOM 678 C CA . GLU A 1 86 ? -4.662 -7.473 8.434 1.00 87.06 86 GLU A CA 1
ATOM 679 C C . GLU A 1 86 ? -4.631 -7.048 6.963 1.00 87.06 86 GLU A C 1
ATOM 681 O O . GLU A 1 86 ? -3.980 -7.697 6.146 1.00 87.06 86 GLU A O 1
ATOM 686 N N . ALA A 1 87 ? -5.220 -5.894 6.628 1.00 85.56 87 ALA A N 1
ATOM 687 C CA . ALA A 1 87 ? -5.177 -5.365 5.267 1.00 85.56 87 ALA A CA 1
ATOM 688 C C . ALA A 1 87 ? -3.743 -5.105 4.773 1.00 85.56 87 ALA A C 1
ATOM 690 O O . ALA A 1 87 ? -3.434 -5.336 3.601 1.00 85.56 87 ALA A O 1
ATOM 691 N N . THR A 1 88 ? -2.852 -4.632 5.650 1.00 83.25 88 THR A N 1
ATOM 692 C CA . THR A 1 88 ? -1.437 -4.430 5.299 1.00 83.25 88 THR A CA 1
ATOM 693 C C . THR A 1 88 ? -0.669 -5.738 5.161 1.00 83.25 88 THR A C 1
ATOM 695 O O . THR A 1 88 ? 0.174 -5.846 4.269 1.00 83.25 88 THR A O 1
ATOM 698 N N . LEU A 1 89 ? -0.978 -6.748 5.976 1.00 85.38 89 LEU A N 1
ATOM 699 C CA . LEU A 1 89 ? -0.403 -8.084 5.842 1.00 85.38 89 LEU A CA 1
ATOM 700 C C . LEU A 1 89 ? -0.841 -8.786 4.554 1.00 85.38 89 LEU A C 1
ATOM 702 O O . LEU A 1 89 ? 0.022 -9.322 3.855 1.00 85.38 89 LEU A O 1
ATOM 706 N N . ASP A 1 90 ? -2.130 -8.737 4.211 1.00 85.88 90 ASP A N 1
ATOM 707 C CA . ASP A 1 90 ? -2.686 -9.321 2.982 1.00 85.88 90 ASP A CA 1
ATOM 708 C C . ASP A 1 90 ? -1.920 -8.841 1.742 1.00 85.88 90 ASP A C 1
ATOM 710 O O . ASP A 1 90 ? -1.515 -9.618 0.874 1.00 85.88 90 ASP A O 1
ATOM 714 N N . LEU A 1 91 ? -1.685 -7.531 1.686 1.00 82.12 91 LEU A N 1
ATOM 715 C CA . LEU A 1 91 ? -1.091 -6.855 0.538 1.00 82.12 91 LEU A CA 1
ATOM 716 C C . LEU A 1 91 ? 0.438 -6.861 0.563 1.00 82.12 91 LEU A C 1
ATOM 718 O O . LEU A 1 91 ? 1.069 -6.489 -0.425 1.00 82.12 91 LEU A O 1
ATOM 722 N N . ARG A 1 92 ? 1.064 -7.303 1.660 1.00 80.75 92 ARG A N 1
ATOM 723 C CA . ARG A 1 92 ? 2.526 -7.356 1.795 1.00 80.75 92 ARG A CA 1
ATOM 724 C C . ARG A 1 92 ? 3.165 -8.227 0.718 1.00 80.75 92 ARG A C 1
ATOM 726 O O . ARG A 1 92 ? 4.215 -7.871 0.184 1.00 80.75 92 ARG A O 1
ATOM 733 N N . SER A 1 93 ? 2.547 -9.369 0.413 1.00 79.88 93 SER A N 1
ATOM 734 C CA . SER A 1 93 ? 3.047 -10.293 -0.610 1.00 79.88 93 SER A CA 1
ATOM 735 C C . SER A 1 93 ? 3.022 -9.643 -1.997 1.00 79.88 93 SER A C 1
ATOM 737 O O . SER A 1 93 ? 4.029 -9.642 -2.700 1.00 79.88 93 SER A O 1
ATOM 739 N N . GLU A 1 94 ? 1.918 -8.993 -2.345 1.00 80.62 94 GLU A N 1
ATOM 740 C CA . GLU A 1 94 ? 1.704 -8.319 -3.626 1.00 80.62 94 GLU A CA 1
ATOM 741 C C . GLU A 1 94 ? 2.608 -7.099 -3.774 1.00 80.62 94 GLU A C 1
ATOM 743 O O . GLU A 1 94 ? 3.257 -6.936 -4.805 1.00 80.62 94 GLU A O 1
ATOM 748 N N . LEU A 1 95 ? 2.742 -6.302 -2.712 1.00 77.69 95 LEU A N 1
ATOM 749 C CA . LEU A 1 95 ? 3.683 -5.195 -2.672 1.00 77.69 95 LEU A CA 1
ATOM 750 C C . LEU A 1 95 ? 5.112 -5.693 -2.902 1.00 77.69 95 LEU A C 1
ATOM 752 O O . LEU A 1 95 ? 5.819 -5.112 -3.712 1.00 77.69 95 LEU A O 1
ATOM 756 N N . SER A 1 96 ? 5.517 -6.805 -2.278 1.00 79.12 96 SER A N 1
ATOM 757 C CA . SER A 1 96 ? 6.855 -7.373 -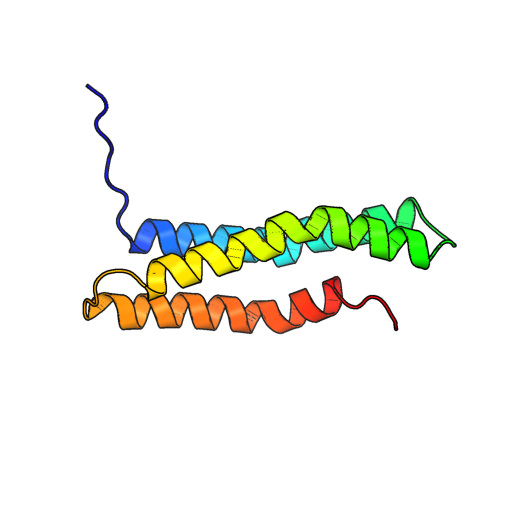2.486 1.00 79.12 96 SER A CA 1
ATOM 758 C C . SER A 1 96 ? 7.100 -7.845 -3.922 1.00 79.12 96 SER A C 1
ATOM 760 O O . SER A 1 96 ? 8.224 -7.767 -4.404 1.00 79.12 96 SER A O 1
ATOM 762 N N . VAL A 1 97 ? 6.063 -8.324 -4.616 1.00 77.88 97 VAL A N 1
ATOM 763 C CA . VAL A 1 97 ? 6.153 -8.724 -6.029 1.00 77.88 97 VAL A CA 1
ATOM 764 C C . VAL A 1 97 ? 6.291 -7.492 -6.917 1.00 77.88 97 VAL A C 1
ATOM 766 O O . VAL A 1 97 ? 7.117 -7.466 -7.822 1.00 77.88 97 VAL A O 1
ATOM 769 N N . VAL A 1 98 ? 5.511 -6.457 -6.627 1.00 73.12 98 VAL A N 1
ATOM 770 C CA . VAL A 1 98 ? 5.481 -5.201 -7.375 1.00 73.12 98 VAL A CA 1
ATOM 771 C C . VAL A 1 98 ? 6.760 -4.375 -7.173 1.00 73.12 98 VAL A C 1
ATOM 773 O O . VAL A 1 98 ? 7.241 -3.751 -8.116 1.00 73.12 98 VAL A O 1
ATOM 776 N N . THR A 1 99 ? 7.339 -4.388 -5.969 1.00 69.25 99 THR A N 1
ATOM 777 C CA . THR A 1 99 ? 8.568 -3.653 -5.630 1.00 69.25 99 THR A CA 1
ATOM 778 C C . THR A 1 99 ? 9.843 -4.467 -5.813 1.00 69.25 99 THR A C 1
ATOM 780 O O . THR A 1 99 ? 10.918 -3.940 -5.532 1.00 69.25 99 THR A O 1
ATOM 783 N N . LYS A 1 100 ? 9.769 -5.736 -6.243 1.00 59.75 100 LYS A N 1
ATOM 784 C CA . LYS A 1 100 ? 10.951 -6.514 -6.639 1.00 59.75 100 LYS A CA 1
ATOM 785 C C . LYS A 1 100 ? 11.544 -5.902 -7.911 1.00 59.75 100 LYS A C 1
ATOM 787 O O . LYS A 1 100 ? 11.287 -6.334 -9.030 1.00 59.75 100 LYS A O 1
ATOM 792 N N . ALA A 1 101 ? 12.317 -4.841 -7.730 1.00 51.59 101 ALA A N 1
ATOM 793 C CA . ALA A 1 101 ? 13.481 -4.592 -8.555 1.00 51.59 101 ALA A CA 1
ATOM 794 C C . ALA A 1 101 ? 14.428 -5.772 -8.306 1.00 51.59 101 ALA A C 1
ATOM 796 O O . ALA A 1 101 ? 14.783 -6.043 -7.156 1.00 51.59 101 ALA A O 1
ATOM 797 N N . ASP A 1 102 ? 14.739 -6.525 -9.355 1.00 40.62 102 ASP A N 1
ATOM 798 C CA . ASP A 1 102 ? 15.765 -7.559 -9.308 1.00 40.62 102 ASP A CA 1
ATOM 799 C C . ASP A 1 102 ? 17.103 -6.874 -8.982 1.00 40.62 102 ASP A C 1
ATOM 801 O O . ASP A 1 102 ? 17.686 -6.203 -9.835 1.00 40.62 102 ASP A O 1
ATOM 805 N N . ILE A 1 103 ? 17.556 -7.004 -7.732 1.00 37.53 103 ILE A N 1
ATOM 806 C CA . ILE A 1 103 ? 18.943 -6.764 -7.313 1.00 37.53 103 ILE A CA 1
ATOM 807 C C . ILE A 1 103 ? 19.496 -8.097 -6.825 1.00 37.53 103 ILE A C 1
ATOM 809 O O . ILE A 1 103 ? 18.820 -8.726 -5.976 1.00 37.53 103 ILE A O 1
#

InterPro domains:
  IPR004140 Exocyst complex component Exo70 [PTHR12542] (2-97)
  IPR016159 Cullin repeat-like-containing domain superfamily [SSF74788] (2-97)
  IPR046364 Exocyst complex subunit Exo70, C-terminal [PF03081] (15-100)

Sequence (103 aa):
MQNTQAESLDAKIAQWIQFYRIGVKLLFAAERKLCDQIFEGKHALKDHCFAELTAKSLSTLPSFGEAVAKSQALPEKLFMLLDMYEATLDLRSELSVVTKADI

pLDDT: mean 77.61, std 12.19, range [31.09, 89.06]

Organism: Arundo donax (NCBI:txid35708)

Foldseek 3Di:
DPPPPPDPPVNVLVVLLVCLCCCLVPVLVVLLVVLCVVCPPPLVRSLVVSCVVCVVVVVVSVVVLVVLVPDDDDPVSVVSNVVSVVSCVVSVVSNCVSNPSPD

Radius of gyration: 16.84 Å; chains: 1; bounding box: 42×37×46 Å